Protein AF-A0A4P9XKY8-F1 (afdb_monomer_lite)

Radius of gyration: 12.19 Å; chains: 1; bounding box: 29×22×30 Å

pLDDT: mean 85.65, std 9.13, range [53.0, 94.19]

Structure (mmCIF, N/CA/C/O backbone):
data_AF-A0A4P9XKY8-F1
#
_entry.id   AF-A0A4P9XKY8-F1
#
loop_
_atom_site.group_PDB
_atom_site.id
_atom_site.type_symbol
_atom_site.label_atom_id
_atom_site.label_alt_id
_atom_site.label_comp_id
_atom_site.label_asym_id
_atom_site.label_entity_id
_atom_site.label_seq_id
_atom_site.pdbx_PDB_ins_code
_atom_site.Cartn_x
_atom_site.Cartn_y
_atom_site.Cartn_z
_atom_site.occupancy
_atom_site.B_iso_or_equiv
_atom_site.auth_seq_id
_atom_site.auth_comp_id
_atom_site.auth_asym_id
_atom_site.auth_atom_id
_atom_site.pdbx_PDB_model_num
ATOM 1 N N . ILE A 1 1 ? -0.811 -5.577 7.949 1.00 54.47 1 ILE A N 1
ATOM 2 C CA . ILE A 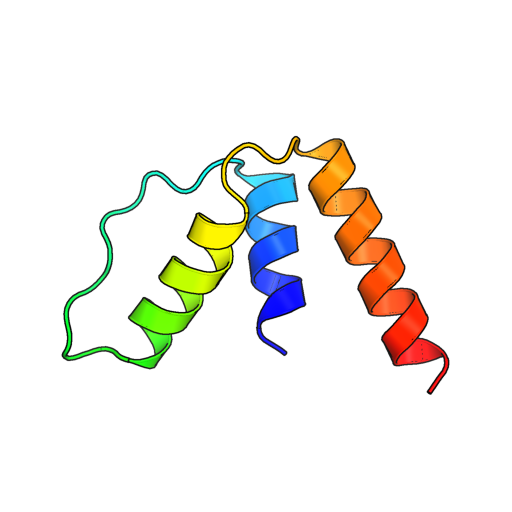1 1 ? -0.403 -4.144 7.902 1.00 54.47 1 ILE A CA 1
ATOM 3 C C . ILE A 1 1 ? -0.155 -3.623 6.469 1.00 54.47 1 ILE A C 1
ATOM 5 O O . ILE A 1 1 ? -0.184 -2.424 6.266 1.00 54.47 1 ILE A O 1
ATOM 9 N N . LEU A 1 2 ? -0.004 -4.468 5.437 1.00 60.56 2 LEU A N 1
ATOM 10 C CA . LEU A 1 2 ? 0.184 -4.030 4.034 1.00 60.56 2 LEU A CA 1
ATOM 11 C C . LEU A 1 2 ? -0.960 -3.229 3.348 1.00 60.56 2 LEU A C 1
ATOM 13 O O . LEU A 1 2 ? -0.634 -2.445 2.458 1.00 60.56 2 LEU A O 1
ATOM 17 N N . PRO A 1 3 ? -2.260 -3.357 3.702 1.00 68.12 3 PRO A N 1
ATOM 18 C CA . PRO A 1 3 ? -3.326 -2.664 2.963 1.00 68.12 3 PRO A CA 1
ATOM 19 C C . PRO A 1 3 ? -3.298 -1.138 3.133 1.00 68.12 3 PRO A C 1
ATOM 21 O O . PRO A 1 3 ? -3.539 -0.408 2.175 1.00 68.12 3 PRO A O 1
ATOM 24 N N . LEU A 1 4 ? -2.963 -0.664 4.337 1.00 76.62 4 LEU A N 1
ATOM 25 C CA . LEU A 1 4 ? -2.888 0.759 4.679 1.00 76.62 4 LEU A CA 1
ATOM 26 C C . LEU A 1 4 ? -1.853 1.523 3.833 1.00 76.62 4 LEU A C 1
ATOM 28 O O . LEU A 1 4 ? -2.238 2.482 3.171 1.00 76.62 4 LEU A O 1
ATOM 32 N N . PRO A 1 5 ? -0.572 1.108 3.761 1.00 81.69 5 PRO A N 1
ATOM 33 C CA . PRO A 1 5 ? 0.423 1.809 2.955 1.00 81.69 5 PRO A CA 1
ATOM 34 C C . PRO A 1 5 ? 0.154 1.732 1.445 1.00 81.69 5 PRO A C 1
ATOM 36 O O . PRO A 1 5 ? 0.577 2.628 0.720 1.00 81.69 5 PRO A O 1
ATOM 39 N N . ALA A 1 6 ? -0.543 0.705 0.947 1.00 87.44 6 ALA A N 1
ATOM 40 C CA . ALA A 1 6 ? -0.938 0.629 -0.463 1.00 87.44 6 ALA A CA 1
ATOM 41 C C . ALA A 1 6 ? -2.055 1.630 -0.804 1.00 87.44 6 ALA A C 1
ATOM 43 O O . ALA A 1 6 ? -1.944 2.363 -1.783 1.00 87.44 6 ALA A O 1
ATOM 44 N N . LEU A 1 7 ? -3.099 1.704 0.031 1.00 90.31 7 LEU A N 1
ATOM 45 C CA . LEU A 1 7 ? -4.174 2.691 -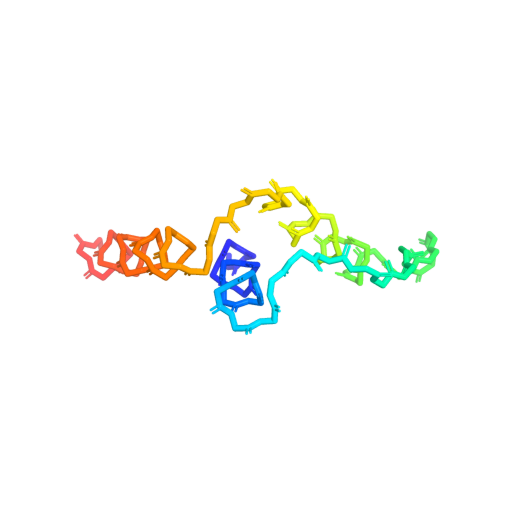0.115 1.00 90.31 7 LEU A CA 1
ATOM 46 C C . LEU A 1 7 ? -3.659 4.121 0.079 1.00 90.31 7 LEU A C 1
ATOM 48 O O . LEU A 1 7 ? -4.049 5.014 -0.663 1.00 90.31 7 LEU A O 1
ATOM 52 N N . TYR A 1 8 ? -2.730 4.324 1.015 1.00 88.81 8 TYR A N 1
ATOM 53 C CA . TYR A 1 8 ? -2.071 5.610 1.223 1.00 88.81 8 TYR A CA 1
ATOM 54 C C . TYR A 1 8 ? -1.288 6.069 -0.017 1.00 88.81 8 TYR A C 1
ATOM 56 O O . TYR A 1 8 ? -1.452 7.204 -0.463 1.00 88.81 8 TYR A O 1
ATOM 64 N N . GLN A 1 9 ? -0.471 5.194 -0.616 1.00 90.81 9 GLN A N 1
ATOM 65 C CA . GLN A 1 9 ? 0.272 5.522 -1.840 1.00 90.81 9 GLN A CA 1
ATOM 66 C C . GLN A 1 9 ? -0.672 5.802 -3.017 1.00 90.81 9 GLN A C 1
ATOM 68 O O . GLN A 1 9 ? -0.504 6.809 -3.701 1.00 90.81 9 GLN A O 1
ATOM 73 N N . GLN A 1 10 ? -1.721 4.995 -3.203 1.00 92.44 10 GLN A N 1
ATOM 74 C CA . GLN A 1 10 ? -2.720 5.238 -4.247 1.00 92.44 10 GLN A CA 1
ATOM 75 C C . GLN A 1 10 ? -3.490 6.555 -4.026 1.00 92.44 10 GLN A C 1
ATOM 77 O O . GLN A 1 10 ? -3.727 7.298 -4.971 1.00 92.44 10 GLN A O 1
ATOM 82 N N . GLY A 1 11 ? -3.837 6.884 -2.779 1.00 90.88 11 GLY A N 1
ATOM 83 C CA . GLY A 1 11 ? -4.572 8.102 -2.425 1.00 90.88 11 GLY A CA 1
ATOM 84 C C . GLY A 1 11 ? -3.753 9.393 -2.486 1.00 90.88 11 GLY A C 1
ATOM 85 O O . GLY A 1 11 ? -4.332 10.476 -2.544 1.00 90.88 11 GLY A O 1
ATOM 86 N N . THR A 1 12 ? -2.421 9.300 -2.477 1.00 91.38 12 THR A N 1
ATOM 87 C CA . THR A 1 12 ? -1.512 10.460 -2.510 1.00 91.38 12 THR A CA 1
ATOM 88 C C . THR A 1 12 ? -0.849 10.610 -3.876 1.00 91.38 12 THR A C 1
ATOM 90 O O . THR A 1 12 ? -0.975 11.648 -4.533 1.00 91.38 12 THR A O 1
ATOM 93 N N . ILE A 1 13 ? -0.194 9.550 -4.344 1.00 93.12 13 ILE A N 1
ATOM 94 C CA . ILE A 1 13 ? 0.558 9.513 -5.599 1.00 93.12 13 ILE A CA 1
ATOM 95 C C . ILE A 1 13 ? -0.384 9.176 -6.759 1.00 93.12 13 ILE A C 1
ATOM 97 O O . ILE A 1 13 ? -0.396 9.893 -7.760 1.00 93.12 13 ILE A O 1
ATOM 101 N N . GLY A 1 14 ? -1.240 8.166 -6.590 1.00 90.19 14 GLY A N 1
ATOM 102 C CA . GLY A 1 14 ? -2.047 7.577 -7.662 1.00 90.19 14 GLY A CA 1
ATOM 103 C C . GLY A 1 14 ? -1.466 6.244 -8.126 1.00 90.19 14 GLY A C 1
ATOM 104 O O . GLY A 1 14 ? -0.790 5.555 -7.358 1.00 90.19 14 GLY A O 1
ATOM 105 N N . ASP A 1 15 ? -1.728 5.893 -9.383 1.00 93.38 15 ASP A N 1
ATOM 106 C CA . ASP A 1 15 ? -1.303 4.626 -9.975 1.00 93.38 15 ASP A CA 1
ATOM 107 C C . ASP A 1 15 ? 0.212 4.413 -9.888 1.00 93.38 15 ASP A C 1
ATOM 109 O O . ASP A 1 15 ? 1.013 5.271 -10.267 1.00 93.38 15 ASP A O 1
ATOM 113 N N . ASN A 1 16 ? 0.606 3.220 -9.441 1.00 92.31 16 ASN A N 1
ATOM 114 C CA . ASN A 1 16 ? 2.008 2.832 -9.388 1.00 92.31 16 ASN A CA 1
ATOM 115 C C . ASN A 1 16 ? 2.607 2.736 -10.803 1.00 92.31 16 ASN A C 1
ATOM 117 O O . ASN A 1 16 ? 2.198 1.896 -11.610 1.00 92.31 16 ASN A O 1
ATOM 121 N N . SER A 1 17 ? 3.606 3.573 -11.082 1.00 89.75 17 SER A N 1
ATOM 122 C CA . SER A 1 17 ? 4.395 3.571 -12.321 1.00 89.75 17 SER A CA 1
ATOM 123 C C . SER A 1 17 ? 5.834 3.080 -12.121 1.00 89.75 17 SER A C 1
ATOM 125 O O . SER A 1 17 ? 6.597 2.999 -13.083 1.00 89.75 17 SER A O 1
ATOM 127 N N . ALA A 1 18 ? 6.225 2.738 -10.888 1.00 86.81 18 ALA A N 1
ATOM 128 C CA . ALA A 1 18 ? 7.571 2.269 -10.589 1.00 86.81 18 ALA A CA 1
ATOM 129 C C . ALA A 1 18 ? 7.803 0.854 -11.140 1.00 86.81 18 ALA A C 1
ATOM 131 O O . ALA A 1 18 ? 6.882 0.045 -11.240 1.00 86.81 18 ALA A O 1
ATOM 132 N N . VAL A 1 19 ? 9.057 0.510 -11.429 1.00 87.06 19 VAL A N 1
ATOM 133 C CA . VAL A 1 19 ? 9.431 -0.851 -11.840 1.00 87.06 19 VAL A CA 1
ATOM 134 C C . VAL A 1 19 ? 9.395 -1.790 -10.632 1.00 87.06 19 VAL A C 1
ATOM 136 O O . VAL A 1 19 ? 9.907 -1.463 -9.557 1.00 87.06 19 VAL A O 1
ATOM 139 N N . ARG A 1 20 ? 8.806 -2.980 -10.805 1.00 83.44 20 ARG A N 1
ATOM 140 C CA . ARG A 1 20 ? 8.781 -4.019 -9.767 1.00 83.44 20 ARG A CA 1
ATOM 141 C C . ARG A 1 20 ? 10.210 -4.427 -9.407 1.00 83.44 20 ARG A C 1
ATOM 143 O O . ARG A 1 20 ? 10.966 -4.870 -10.269 1.00 83.44 20 ARG A O 1
ATOM 150 N N . ARG A 1 21 ? 10.589 -4.296 -8.129 1.00 75.44 21 ARG A N 1
ATOM 151 C CA . ARG A 1 21 ? 11.914 -4.740 -7.663 1.00 75.44 21 ARG A CA 1
ATOM 152 C C . ARG A 1 21 ? 12.039 -6.263 -7.774 1.00 75.44 21 ARG A C 1
ATOM 154 O O . ARG A 1 21 ? 11.091 -6.985 -7.483 1.00 75.44 21 ARG A O 1
ATOM 161 N N . GLY A 1 22 ? 13.214 -6.720 -8.214 1.00 74.50 22 GLY A N 1
ATOM 162 C CA . GLY A 1 22 ? 13.495 -8.126 -8.513 1.00 74.50 22 GLY A CA 1
ATOM 163 C C . GLY A 1 22 ? 13.423 -9.069 -7.306 1.00 74.50 22 GLY A C 1
ATOM 164 O O . GLY A 1 22 ? 13.409 -8.638 -6.152 1.00 74.50 22 GLY A O 1
ATOM 165 N N . LEU A 1 23 ? 13.428 -10.374 -7.607 1.00 69.88 23 LEU A N 1
ATOM 166 C CA . LEU A 1 23 ? 13.196 -11.514 -6.697 1.00 69.88 23 LEU A CA 1
ATOM 167 C C . LEU A 1 23 ? 14.047 -11.530 -5.412 1.00 69.88 23 LEU A C 1
ATOM 169 O O . LEU A 1 23 ? 13.666 -12.166 -4.437 1.00 69.88 23 LEU A O 1
ATOM 173 N 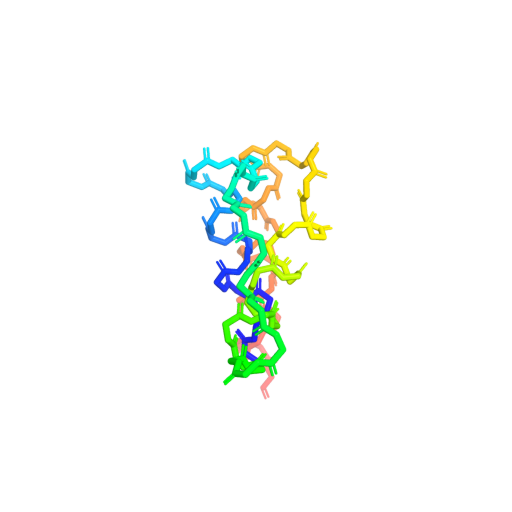N . PHE A 1 24 ? 15.160 -10.799 -5.377 1.00 82.38 24 PHE A N 1
ATOM 174 C CA . PHE A 1 24 ? 16.057 -10.706 -4.222 1.00 82.38 24 PHE A CA 1
ATOM 175 C C . PHE A 1 24 ? 15.572 -9.738 -3.122 1.00 82.38 24 PHE A C 1
ATOM 177 O O . PHE A 1 24 ? 16.237 -9.587 -2.102 1.00 82.38 24 PHE A O 1
ATOM 184 N N . ASN A 1 25 ? 14.420 -9.076 -3.299 1.00 82.81 25 ASN A N 1
ATOM 185 C CA . ASN A 1 25 ? 13.798 -8.226 -2.279 1.00 82.81 25 ASN A CA 1
ATOM 186 C C . ASN A 1 25 ? 12.295 -8.544 -2.117 1.00 82.81 25 ASN A C 1
ATOM 188 O O . ASN A 1 25 ? 11.452 -7.811 -2.648 1.00 82.81 25 ASN A O 1
ATOM 192 N N . PRO A 1 26 ? 11.936 -9.605 -1.369 1.00 82.25 26 PRO A N 1
ATOM 193 C CA . PRO A 1 26 ? 10.551 -10.067 -1.249 1.00 82.25 26 PRO A CA 1
ATOM 194 C C . PRO A 1 26 ? 9.634 -9.029 -0.590 1.00 82.25 26 PRO A C 1
ATOM 196 O O . PRO A 1 26 ? 8.505 -8.828 -1.028 1.00 82.25 26 PRO A O 1
ATOM 199 N N . THR A 1 27 ? 10.129 -8.290 0.406 1.00 84.50 27 THR A N 1
ATOM 200 C CA . THR A 1 27 ? 9.365 -7.221 1.070 1.00 84.50 27 THR A CA 1
ATOM 201 C C . THR A 1 27 ? 9.082 -6.055 0.126 1.00 84.50 27 THR A C 1
ATOM 203 O O . THR A 1 27 ? 7.989 -5.487 0.129 1.00 84.50 27 THR A O 1
ATOM 206 N N . GLY A 1 28 ? 10.067 -5.678 -0.692 1.00 84.12 28 GLY A N 1
ATOM 207 C CA . GLY A 1 28 ? 9.914 -4.650 -1.715 1.00 84.12 28 GLY A CA 1
ATOM 208 C C . GLY A 1 28 ? 8.929 -5.066 -2.803 1.00 84.12 28 GLY A C 1
ATOM 209 O O . GLY A 1 28 ? 8.080 -4.258 -3.172 1.00 84.12 28 GLY A O 1
ATOM 210 N N . ALA A 1 29 ? 9.013 -6.316 -3.261 1.00 86.31 29 ALA A N 1
ATOM 211 C CA . ALA A 1 29 ? 8.078 -6.885 -4.224 1.00 86.31 29 ALA A CA 1
ATOM 212 C C . ALA A 1 29 ? 6.648 -6.904 -3.666 1.00 86.31 29 ALA A C 1
ATOM 214 O O . ALA A 1 29 ? 5.752 -6.377 -4.308 1.00 86.31 29 ALA A O 1
ATOM 215 N N . ALA A 1 30 ? 6.445 -7.368 -2.430 1.00 87.00 30 ALA A N 1
ATOM 216 C CA . ALA A 1 30 ? 5.123 -7.409 -1.806 1.00 87.00 30 ALA A CA 1
ATOM 217 C C . ALA A 1 30 ? 4.486 -6.017 -1.641 1.00 87.00 30 ALA A C 1
ATOM 219 O O . ALA A 1 30 ? 3.289 -5.851 -1.868 1.00 87.00 30 ALA A O 1
ATOM 220 N N . LYS A 1 31 ? 5.273 -4.995 -1.271 1.00 84.69 31 LYS A N 1
ATOM 221 C CA . LYS A 1 31 ? 4.785 -3.605 -1.203 1.00 84.69 31 LYS A CA 1
ATOM 222 C C . LYS A 1 31 ? 4.409 -3.065 -2.581 1.00 84.69 31 LYS A C 1
ATOM 224 O O . LYS A 1 31 ? 3.381 -2.404 -2.707 1.00 84.69 31 LYS A O 1
ATOM 229 N N . TRP A 1 32 ? 5.236 -3.347 -3.587 1.00 89.94 32 TRP A N 1
ATOM 230 C CA . TRP A 1 32 ? 4.968 -2.954 -4.966 1.00 89.94 32 TRP A CA 1
ATOM 231 C C . TRP A 1 32 ? 3.700 -3.636 -5.488 1.00 89.94 32 TRP A C 1
ATOM 233 O O . TRP A 1 32 ? 2.814 -2.955 -5.988 1.00 89.94 32 TRP A O 1
ATOM 243 N N . ASP A 1 33 ? 3.570 -4.948 -5.284 1.00 89.06 33 ASP A N 1
ATOM 244 C CA . ASP A 1 33 ? 2.416 -5.747 -5.705 1.00 89.06 33 ASP A CA 1
ATOM 245 C C . ASP A 1 33 ? 1.132 -5.247 -5.024 1.00 89.06 33 ASP A C 1
ATOM 247 O O . ASP A 1 33 ? 0.111 -5.056 -5.683 1.00 89.06 33 ASP A O 1
ATOM 251 N N . ALA A 1 34 ? 1.191 -4.949 -3.721 1.00 90.06 34 ALA A N 1
ATOM 252 C CA . ALA A 1 34 ? 0.054 -4.418 -2.973 1.00 90.06 34 ALA A CA 1
ATOM 253 C C . ALA A 1 34 ? -0.410 -3.042 -3.479 1.00 90.06 34 ALA A C 1
ATOM 255 O O . ALA A 1 34 ? -1.615 -2.797 -3.530 1.00 90.06 34 ALA A O 1
ATOM 256 N N . TRP A 1 35 ? 0.517 -2.152 -3.852 1.00 91.31 35 TRP A N 1
ATOM 257 C CA . TRP A 1 35 ? 0.176 -0.851 -4.435 1.00 91.31 35 TRP A CA 1
ATOM 258 C C . TRP A 1 35 ? -0.341 -1.002 -5.871 1.00 91.31 35 TRP A C 1
ATOM 260 O O . TRP A 1 35 ? -1.408 -0.486 -6.190 1.00 91.31 35 TRP A O 1
ATOM 270 N N . THR A 1 36 ? 0.332 -1.789 -6.714 1.00 91.88 36 THR A N 1
ATOM 271 C CA . THR A 1 36 ? -0.099 -2.057 -8.096 1.00 91.88 36 THR A CA 1
ATOM 272 C C . THR A 1 36 ? -1.484 -2.705 -8.158 1.00 91.88 36 THR A C 1
ATOM 274 O O . THR A 1 36 ? -2.266 -2.393 -9.052 1.00 91.88 36 THR A O 1
ATOM 277 N N . ALA A 1 37 ? -1.854 -3.534 -7.179 1.00 91.50 37 ALA A N 1
ATOM 278 C CA . ALA A 1 37 ? -3.197 -4.106 -7.074 1.00 91.50 37 ALA A CA 1
ATOM 279 C C . ALA A 1 37 ? -4.315 -3.063 -6.844 1.00 91.50 37 ALA A C 1
ATOM 281 O O . ALA A 1 37 ? -5.494 -3.409 -6.898 1.00 91.50 37 ALA A O 1
ATOM 282 N N . LYS A 1 38 ? -3.973 -1.799 -6.554 1.00 91.62 38 LYS A N 1
ATOM 283 C CA . LYS A 1 38 ? -4.912 -0.673 -6.407 1.00 91.62 38 LYS A CA 1
ATOM 284 C C . LYS A 1 38 ? -4.928 0.261 -7.620 1.00 91.62 38 LYS A C 1
ATOM 286 O O . LYS A 1 38 ? -5.573 1.302 -7.556 1.00 91.62 38 LYS A O 1
ATOM 291 N N . LYS A 1 39 ? -4.254 -0.105 -8.712 1.00 91.75 39 LYS A N 1
ATOM 292 C CA . LYS A 1 39 ? -4.240 0.669 -9.955 1.00 91.75 39 LYS A CA 1
ATOM 293 C C . LYS A 1 39 ? -5.658 0.893 -10.497 1.00 91.75 39 LYS A C 1
ATOM 295 O O . LYS A 1 39 ? -6.489 -0.012 -10.452 1.00 91.75 39 LYS A O 1
ATOM 300 N N . GLY A 1 40 ? -5.920 2.088 -11.020 1.00 92.56 40 GLY A N 1
ATOM 301 C CA . GLY A 1 40 ? -7.224 2.508 -11.536 1.00 92.56 40 GLY A CA 1
ATOM 302 C C . GLY A 1 40 ? -8.197 2.988 -10.458 1.00 92.56 40 GLY A C 1
ATOM 303 O O . GLY A 1 40 ? 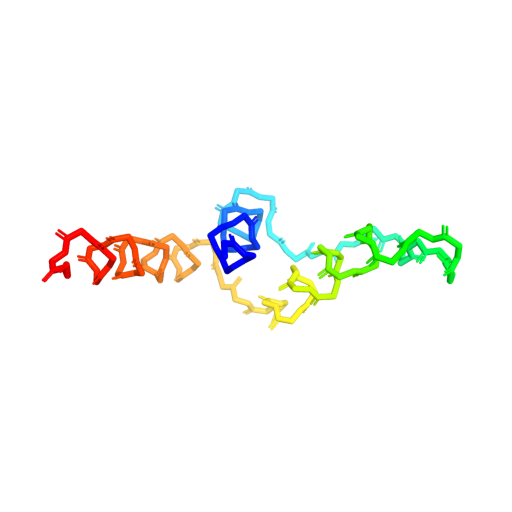-9.282 3.465 -10.781 1.00 92.56 40 GLY A O 1
ATOM 304 N N . LEU A 1 41 ? -7.823 2.897 -9.180 1.00 93.44 41 LEU A N 1
ATOM 305 C CA . LEU A 1 41 ? -8.592 3.483 -8.091 1.00 93.44 41 LEU A CA 1
ATOM 306 C C . LEU A 1 41 ? -8.330 4.994 -8.040 1.00 93.44 41 LEU A C 1
ATOM 308 O O . LEU A 1 41 ? -7.169 5.410 -8.023 1.00 93.44 41 LEU A O 1
ATOM 312 N N . SER A 1 42 ? -9.381 5.818 -7.986 1.00 94.19 42 SER A N 1
ATOM 313 C CA . SER A 1 42 ? -9.192 7.264 -7.816 1.00 94.19 42 SER A CA 1
ATOM 314 C C . SER A 1 42 ? -8.569 7.576 -6.453 1.00 94.19 42 SER A C 1
ATOM 316 O O . SER A 1 42 ? -8.603 6.758 -5.524 1.00 94.19 42 SER A O 1
ATOM 318 N N . LYS A 1 43 ? -7.995 8.773 -6.320 1.00 92.19 43 LYS A N 1
ATOM 319 C CA . LYS A 1 43 ? -7.367 9.192 -5.064 1.00 92.19 43 LYS A CA 1
ATOM 320 C C . LYS A 1 43 ? -8.392 9.281 -3.935 1.00 92.19 43 LYS A C 1
ATOM 322 O O . LYS A 1 43 ? -8.121 8.834 -2.824 1.00 92.19 43 LYS A O 1
ATOM 327 N N . GLU A 1 44 ? -9.580 9.785 -4.242 1.00 92.50 44 GLU A N 1
ATOM 328 C CA . GLU A 1 44 ? -10.693 9.960 -3.308 1.00 92.50 44 GLU A CA 1
ATOM 329 C C . GLU A 1 44 ? -11.205 8.601 -2.816 1.00 92.50 44 GLU A C 1
ATOM 331 O O . GLU A 1 44 ? -11.353 8.375 -1.616 1.00 92.50 44 GLU A O 1
ATOM 336 N N . GLU A 1 45 ? -11.390 7.654 -3.737 1.00 92.19 45 GLU A N 1
ATOM 337 C CA . GLU A 1 45 ? -11.815 6.288 -3.428 1.00 92.19 45 GLU A CA 1
ATOM 338 C C . GLU A 1 45 ? -10.750 5.544 -2.597 1.00 92.19 45 GLU A C 1
ATOM 340 O O . GLU A 1 45 ? -11.069 4.832 -1.641 1.00 92.19 45 GLU A O 1
ATOM 345 N N . ALA A 1 46 ? -9.462 5.742 -2.895 1.00 92.44 46 ALA A N 1
ATOM 346 C CA . ALA A 1 46 ? -8.368 5.175 -2.109 1.00 92.44 46 ALA A CA 1
ATOM 347 C C . ALA A 1 46 ? -8.347 5.699 -0.663 1.00 92.44 46 ALA A C 1
ATOM 349 O O . ALA A 1 46 ? -8.165 4.915 0.273 1.00 92.44 46 ALA A O 1
ATOM 350 N N . GLN A 1 47 ? -8.569 7.002 -0.472 1.00 90.81 47 GLN A N 1
ATOM 351 C CA . GLN A 1 47 ? -8.645 7.635 0.847 1.00 90.81 47 GLN A CA 1
ATOM 352 C C . GLN A 1 47 ? -9.877 7.167 1.633 1.00 90.81 47 GLN A C 1
ATOM 354 O O . GLN A 1 47 ? -9.752 6.809 2.805 1.00 90.81 47 GLN A O 1
ATOM 359 N N . ALA A 1 48 ? -11.046 7.078 0.991 1.00 92.69 48 ALA A N 1
ATOM 360 C CA . ALA A 1 48 ? -12.261 6.566 1.624 1.00 92.69 48 ALA A CA 1
ATOM 361 C C . ALA A 1 48 ? -12.070 5.127 2.134 1.00 92.69 48 ALA A C 1
ATOM 363 O O . ALA A 1 48 ? -12.382 4.812 3.285 1.00 92.69 48 ALA A O 1
ATOM 364 N N . ARG A 1 49 ? -11.462 4.259 1.313 1.00 91.38 49 ARG A N 1
ATOM 365 C CA . ARG A 1 49 ? -11.135 2.878 1.706 1.00 91.38 49 ARG A CA 1
ATOM 366 C C . ARG A 1 49 ? -10.087 2.805 2.809 1.00 91.38 49 ARG A C 1
ATOM 368 O O . ARG A 1 49 ? -10.155 1.902 3.639 1.00 91.38 49 ARG A O 1
ATOM 375 N N . TYR A 1 50 ? -9.127 3.731 2.833 1.00 88.44 50 TYR A N 1
ATOM 376 C CA . TYR A 1 50 ? -8.149 3.828 3.915 1.00 88.44 50 TYR A CA 1
ATOM 377 C C . TYR A 1 50 ? -8.843 4.117 5.251 1.00 88.44 50 TYR A C 1
ATOM 379 O O . TYR A 1 50 ? -8.628 3.386 6.216 1.00 88.44 50 TYR A O 1
ATOM 387 N N . ILE A 1 51 ? -9.726 5.119 5.286 1.00 89.38 51 ILE A N 1
ATOM 388 C CA . ILE A 1 51 ? -10.494 5.493 6.483 1.00 89.38 51 ILE A CA 1
ATOM 389 C C . ILE A 1 51 ? -11.355 4.319 6.962 1.00 89.38 51 ILE A C 1
ATOM 391 O O 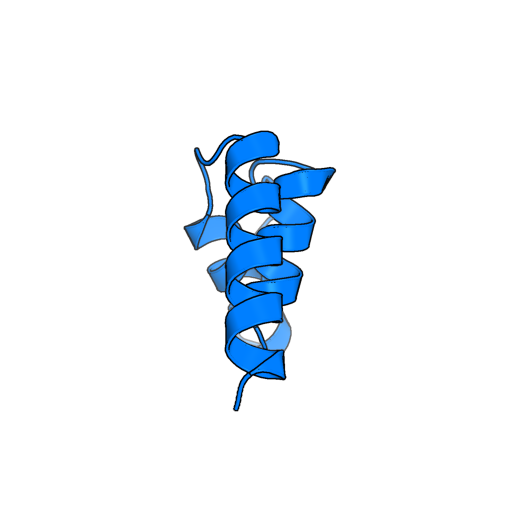. ILE A 1 51 ? -11.319 3.973 8.141 1.00 89.38 51 ILE A O 1
ATOM 395 N N . ALA A 1 52 ? -12.074 3.659 6.049 1.00 91.00 52 ALA A N 1
ATOM 396 C CA . ALA A 1 52 ? -12.897 2.497 6.381 1.00 91.00 52 ALA A CA 1
ATOM 397 C C . ALA A 1 52 ? -12.074 1.359 7.009 1.00 91.00 52 ALA A C 1
ATOM 399 O O . ALA A 1 52 ? -12.499 0.756 7.994 1.00 91.00 52 ALA A O 1
ATOM 400 N N . LEU A 1 53 ? -10.877 1.089 6.475 1.00 88.62 53 LEU A N 1
ATOM 401 C CA . LEU A 1 53 ? -9.998 0.042 6.993 1.00 88.62 53 LEU A CA 1
ATOM 402 C C . LEU A 1 53 ? -9.430 0.386 8.377 1.00 88.62 53 LEU A C 1
ATOM 404 O O . LEU A 1 53 ? -9.350 -0.495 9.229 1.00 88.62 53 LEU A O 1
ATOM 408 N N . VAL A 1 54 ? -9.046 1.647 8.608 1.00 87.56 54 VAL A N 1
ATOM 409 C CA . VAL A 1 54 ? -8.576 2.113 9.925 1.00 87.56 54 VAL A CA 1
ATOM 410 C C . VAL A 1 54 ? -9.696 2.019 10.956 1.00 87.56 54 VAL A C 1
ATOM 412 O O . VAL A 1 54 ? -9.476 1.469 12.029 1.00 87.56 54 VAL A O 1
ATOM 415 N N . ASN A 1 55 ? -10.903 2.481 10.618 1.00 87.44 55 ASN A N 1
ATOM 416 C CA . ASN A 1 55 ? -12.053 2.406 11.519 1.00 87.44 55 ASN A CA 1
ATOM 417 C C . ASN A 1 55 ? -12.379 0.958 11.901 1.00 87.44 55 ASN A C 1
ATOM 419 O O . ASN A 1 55 ? -12.586 0.680 13.077 1.00 87.44 55 ASN A O 1
ATOM 423 N N . ALA A 1 56 ? -12.346 0.032 10.937 1.00 86.25 56 ALA A N 1
ATOM 424 C CA . ALA A 1 56 ? -12.570 -1.389 11.199 1.00 86.25 56 ALA A CA 1
ATOM 425 C C . ALA A 1 56 ? -11.496 -2.018 12.107 1.00 86.25 56 ALA A C 1
ATOM 427 O O . ALA A 1 56 ? -11.796 -2.939 12.859 1.00 86.25 56 ALA A O 1
ATOM 428 N N . GLN A 1 57 ? -10.246 -1.542 12.038 1.00 81.44 57 GLN A N 1
ATOM 429 C CA . GLN A 1 57 ? -9.158 -2.004 12.909 1.00 81.44 57 GLN A CA 1
ATOM 430 C C . GLN A 1 57 ? -9.202 -1.392 14.309 1.00 81.44 57 GLN A C 1
ATOM 432 O O . GLN A 1 57 ? -8.690 -2.005 15.237 1.00 81.44 57 GLN A O 1
ATOM 437 N N . LEU A 1 58 ? -9.771 -0.194 14.461 1.00 80.81 58 LEU A N 1
ATOM 438 C CA . LEU A 1 58 ? -9.893 0.483 15.754 1.00 80.81 58 LEU A CA 1
ATOM 439 C C . LEU A 1 58 ? -11.076 -0.037 16.583 1.00 80.81 58 LEU A C 1
ATOM 441 O O . LEU A 1 58 ? -11.097 0.129 17.797 1.00 80.81 58 LEU A O 1
ATOM 445 N N . SER A 1 59 ? -12.078 -0.616 15.921 1.00 70.31 59 SER A N 1
ATOM 446 C CA . SER A 1 59 ? -13.291 -1.156 16.541 1.00 70.31 59 SER A CA 1
ATOM 447 C C . SER A 1 59 ? -13.176 -2.629 16.963 1.00 70.31 59 SER A C 1
ATOM 449 O O . SER A 1 59 ? -14.200 -3.243 17.257 1.00 70.31 59 SER A O 1
ATOM 451 N N . ALA A 1 60 ? -11.969 -3.203 16.929 1.00 53.00 60 ALA A N 1
ATOM 452 C CA . ALA A 1 60 ? -11.659 -4.598 17.249 1.00 53.00 60 ALA A CA 1
ATOM 453 C C . ALA A 1 60 ? -10.718 -4.676 18.456 1.00 53.00 60 ALA A C 1
ATOM 455 O O . ALA A 1 60 ? -10.908 -5.603 19.273 1.00 53.00 60 ALA A O 1
#

Secondary structure (DSSP, 8-state):
--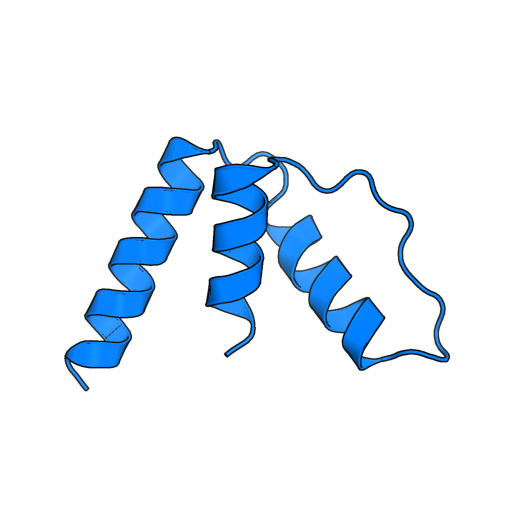HHHHHHHHHHT-S--SPPPPTT-HHHHHHHHHHHTTTT--HHHHHHHHHHHHHHHHT-

Foldseek 3Di:
DLLLVLLVCCLPVNADPDDQDDPVCVVSNSNSVNNNVCHPPHNVNSVVVNVVVVVVVVVD

Organism: NCBI:txid78915

InterPro domains:
  IPR000582 Acyl-CoA-binding protein, ACBP [PF00887] (4-54)
  IPR000582 Acyl-CoA-binding protein, ACBP [PR00689] (19-34)
  IPR000582 Acyl-CoA-binding protein, ACBP [PR00689] (40-57)
  IPR000582 Acyl-CoA-binding protein, ACBP [PS51228] (1-60)
  IPR014352 FERM/acyl-CoA-binding protein superfamily [G3DSA:1.20.80.10] (1-60)
  IPR035984 Acyl-CoA binding protein superfamily [SSF47027] (2-57)

Sequence (60 aa):
ILPLPALYQQGTIGDNSAVRRGLFNPTGAAKWDAWTAKKGLSKEEAQARYIALVNAQLSA